Protein AF-A0A453P4R2-F1 (afdb_monomer_lite)

Foldseek 3Di:
DDLVVLVVVCVVVVPDDSVRSVVVVVVVVVVVVVVVVVPPPDDDDDDDDDDDDDDDDDDDDDDDDDDDDDDDDDDDDPDPVVVVVLVVVLVVLVVLLVVLVVVCVVCVVVVNNVVNPVSVVSNVVSVVVNVVVPPPPPPDPPDDD

Structure (mmCIF, N/CA/C/O backbone):
data_AF-A0A453P4R2-F1
#
_entry.id   AF-A0A453P4R2-F1
#
loop_
_atom_site.group_PDB
_atom_site.id
_atom_site.type_symbol
_atom_site.label_atom_id
_atom_site.label_alt_id
_atom_site.label_comp_id
_atom_site.label_asym_id
_atom_site.label_entity_id
_atom_site.label_seq_id
_atom_site.pdbx_PDB_ins_code
_atom_site.Cartn_x
_atom_site.Cartn_y
_atom_site.Cartn_z
_atom_site.occupancy
_atom_site.B_iso_or_equiv
_atom_site.auth_seq_id
_atom_site.auth_comp_id
_atom_site.auth_asym_id
_atom_site.auth_atom_id
_atom_site.pdbx_PDB_model_num
ATOM 1 N N . PRO A 1 1 ? -10.517 -26.735 13.888 1.00 69.69 1 PRO A N 1
ATOM 2 C CA . PRO A 1 1 ? -11.315 -25.721 14.625 1.00 69.69 1 PRO A CA 1
ATOM 3 C C . PRO A 1 1 ? -12.570 -25.318 13.834 1.00 69.69 1 PRO A C 1
ATOM 5 O O . PRO A 1 1 ? -12.420 -24.862 12.708 1.00 69.69 1 PRO A O 1
ATOM 8 N N . GLY A 1 2 ? -13.775 -25.514 14.379 1.00 85.56 2 GLY A N 1
ATOM 9 C CA . GLY A 1 2 ? -15.030 -25.238 13.659 1.00 85.56 2 GLY A CA 1
ATOM 10 C C . GLY A 1 2 ? -15.412 -23.752 13.598 1.00 85.56 2 GLY A C 1
ATOM 11 O O . GLY A 1 2 ? -14.880 -22.941 14.357 1.00 85.56 2 GLY A O 1
ATOM 12 N N . ILE A 1 3 ? -16.370 -23.408 12.726 1.00 93.12 3 ILE A N 1
ATOM 13 C CA . ILE A 1 3 ? -16.883 -22.038 12.499 1.00 93.12 3 ILE A CA 1
ATOM 14 C C . ILE A 1 3 ? -17.365 -21.344 13.787 1.00 93.12 3 ILE A C 1
ATOM 16 O O . ILE A 1 3 ? -17.235 -20.131 13.938 1.00 93.12 3 ILE A O 1
ATOM 20 N N . MET A 1 4 ? -17.829 -22.125 14.766 1.00 96.75 4 MET A N 1
ATOM 21 C CA . MET A 1 4 ? -18.401 -21.644 16.026 1.00 96.75 4 MET A CA 1
ATOM 22 C C . MET A 1 4 ? -17.474 -20.728 16.835 1.00 96.75 4 MET A C 1
ATOM 24 O O . MET A 1 4 ? -17.948 -19.776 17.451 1.00 96.75 4 MET A O 1
ATOM 28 N N . LYS A 1 5 ? -16.155 -20.960 16.821 1.00 94.69 5 LYS A N 1
ATOM 29 C CA . LYS A 1 5 ? -15.215 -20.080 17.539 1.00 94.69 5 LYS A CA 1
ATOM 30 C C . LYS A 1 5 ? -15.192 -18.665 16.951 1.00 94.69 5 LYS A C 1
ATOM 32 O O . LYS A 1 5 ? -15.071 -17.701 17.694 1.00 94.69 5 LYS A O 1
ATOM 37 N N . TYR A 1 6 ? -15.327 -18.546 15.629 1.00 97.25 6 TYR A N 1
ATOM 38 C CA . TYR A 1 6 ? -15.316 -17.262 14.935 1.00 97.25 6 TYR A CA 1
ATOM 39 C C . TYR A 1 6 ? -16.638 -16.523 15.143 1.00 97.25 6 TYR A C 1
ATOM 41 O O . TYR A 1 6 ? -16.626 -15.316 15.353 1.00 97.25 6 TYR A O 1
ATOM 49 N N . ILE A 1 7 ? -17.756 -17.259 15.182 1.00 96.62 7 ILE A N 1
ATOM 50 C CA . ILE A 1 7 ? -19.082 -16.716 15.515 1.00 96.62 7 ILE A CA 1
ATOM 51 C C . ILE A 1 7 ? -19.075 -16.093 16.914 1.00 96.62 7 ILE A C 1
ATOM 53 O O . ILE A 1 7 ? -19.487 -14.949 17.072 1.00 96.62 7 ILE A O 1
ATOM 57 N N . LYS A 1 8 ? -18.556 -16.811 17.922 1.00 96.81 8 LYS A N 1
ATOM 58 C CA . LYS A 1 8 ? -18.492 -16.303 19.304 1.00 96.81 8 LYS A CA 1
ATOM 59 C C . LYS A 1 8 ? -17.696 -15.001 19.420 1.00 96.81 8 LYS A C 1
ATOM 61 O O . LYS A 1 8 ? -18.099 -14.116 20.159 1.00 96.81 8 LYS A O 1
ATOM 66 N N . ILE A 1 9 ? -16.590 -14.878 18.686 1.00 96.81 9 ILE A N 1
ATOM 67 C CA . ILE A 1 9 ? -15.764 -13.663 18.694 1.00 96.81 9 ILE A CA 1
ATOM 68 C C . ILE A 1 9 ? -16.459 -12.524 17.937 1.00 96.81 9 ILE A C 1
ATOM 70 O O . ILE A 1 9 ? -16.468 -11.398 18.421 1.00 96.81 9 ILE A O 1
ATOM 74 N N . ALA A 1 10 ? -17.068 -12.806 16.780 1.00 97.12 10 ALA A N 1
ATOM 75 C CA . ALA A 1 10 ? -17.811 -11.805 16.012 1.00 97.12 10 ALA A CA 1
ATOM 76 C C . ALA A 1 10 ? -18.990 -11.227 16.812 1.00 97.12 10 ALA A C 1
ATOM 78 O O . ALA A 1 10 ? -19.244 -10.033 16.747 1.00 97.12 10 ALA A O 1
ATOM 79 N N . ALA A 1 11 ? -19.642 -12.036 17.653 1.00 96.56 11 ALA A N 1
ATOM 80 C CA . ALA A 1 11 ? -20.694 -11.560 18.552 1.00 96.56 11 ALA A CA 1
ATOM 81 C C . ALA A 1 11 ? -20.209 -10.510 19.576 1.00 96.56 11 ALA A C 1
ATOM 83 O O . ALA A 1 11 ? -21.015 -9.732 20.073 1.00 96.56 11 ALA A O 1
ATOM 84 N N . MET A 1 12 ? -18.905 -10.466 19.881 1.00 97.25 12 MET A N 1
ATOM 85 C CA . MET A 1 12 ? -18.295 -9.445 20.745 1.00 97.25 12 MET A CA 1
ATOM 86 C C . MET A 1 12 ? -17.774 -8.228 19.959 1.00 97.25 12 MET A C 1
ATOM 88 O O . MET A 1 12 ? -17.319 -7.261 20.565 1.00 97.25 12 MET A O 1
ATOM 92 N N . LEU A 1 13 ? -17.804 -8.274 18.623 1.00 96.81 13 LEU A N 1
ATOM 93 C CA . LEU A 1 13 ? -17.275 -7.255 17.716 1.00 96.81 13 LEU A CA 1
ATOM 94 C C . LEU A 1 13 ? -18.372 -6.845 16.716 1.00 96.81 13 LEU A C 1
ATOM 96 O O . LEU A 1 13 ? -18.353 -7.314 15.579 1.00 96.81 13 LEU A O 1
ATOM 100 N N . PRO A 1 14 ? -19.317 -5.971 17.109 1.00 90.19 14 PRO A N 1
ATOM 101 C CA . PRO A 1 14 ? -20.533 -5.691 16.333 1.00 90.19 14 PRO A CA 1
ATOM 102 C C . PRO A 1 14 ? -20.263 -5.144 14.921 1.00 90.19 14 PRO A C 1
ATOM 104 O O . PRO A 1 14 ? -21.041 -5.389 14.008 1.00 90.19 14 PRO A O 1
ATOM 107 N N . GLU A 1 15 ? -19.118 -4.490 14.717 1.00 95.62 15 GLU A N 1
ATOM 108 C CA . GLU A 1 15 ? -18.681 -3.932 13.427 1.00 95.62 15 GLU A CA 1
ATOM 109 C C . GLU A 1 15 ? -17.839 -4.904 12.575 1.00 95.62 15 GLU A C 1
ATOM 111 O O . GLU A 1 15 ? -17.119 -4.484 11.656 1.00 95.62 15 GLU A O 1
ATOM 116 N N . LYS A 1 16 ? -17.805 -6.197 12.925 1.00 96.69 16 LYS A N 1
ATOM 117 C CA . LYS A 1 16 ? -16.962 -7.201 12.259 1.00 96.69 16 LYS A CA 1
ATOM 118 C C . LYS A 1 16 ? -17.727 -8.480 11.963 1.00 96.69 16 LYS A C 1
ATOM 120 O O . LYS A 1 16 ? -18.428 -9.034 12.802 1.00 96.69 16 LYS A O 1
ATOM 125 N N . THR A 1 17 ? -17.522 -9.003 10.758 1.00 97.75 17 THR A N 1
ATOM 126 C CA . THR A 1 17 ? -18.152 -10.251 10.330 1.00 97.75 17 THR A CA 1
ATOM 127 C C . THR A 1 17 ? -17.352 -11.471 10.785 1.00 97.75 17 THR A C 1
ATOM 129 O O . THR A 1 17 ? -16.148 -11.410 11.045 1.00 97.75 17 THR A O 1
ATOM 132 N N . VAL A 1 18 ? -18.005 -12.637 10.798 1.00 97.50 18 VAL A N 1
ATOM 133 C CA . VAL A 1 18 ? -17.350 -13.936 11.046 1.00 97.50 18 VAL A CA 1
ATOM 134 C C . VAL A 1 18 ? -16.183 -14.168 10.076 1.00 97.50 18 VAL A C 1
ATOM 136 O O . VAL A 1 18 ? -15.160 -14.733 10.467 1.00 97.50 18 VAL A O 1
ATOM 139 N N . ARG A 1 19 ? -16.313 -13.698 8.827 1.00 97.12 19 ARG A N 1
ATOM 140 C CA . ARG A 1 19 ? -15.260 -13.767 7.806 1.00 97.12 19 ARG A CA 1
ATOM 141 C C . ARG A 1 19 ? -14.046 -12.931 8.205 1.00 97.12 19 ARG A C 1
ATOM 143 O O . ARG A 1 19 ? -12.933 -13.447 8.150 1.00 97.12 19 ARG A O 1
ATOM 150 N N . ASP A 1 20 ? -14.252 -11.694 8.651 1.00 97.12 20 ASP A N 1
ATOM 151 C CA . ASP A 1 20 ? -13.165 -10.802 9.082 1.00 97.12 20 ASP A CA 1
ATOM 152 C C . ASP A 1 20 ? -12.391 -11.400 10.256 1.00 97.12 20 ASP A C 1
ATOM 154 O O . ASP A 1 20 ? -11.158 -11.443 10.252 1.00 97.12 20 ASP A O 1
ATOM 158 N N . VAL A 1 21 ? -13.122 -11.942 11.233 1.00 97.31 21 VAL A N 1
ATOM 159 C CA . VAL A 1 21 ? -12.541 -12.638 12.385 1.00 97.31 21 VAL A CA 1
ATOM 160 C C . VAL A 1 21 ? -11.733 -13.856 11.930 1.00 97.31 21 VAL A C 1
ATOM 162 O O . VAL A 1 21 ? -10.594 -14.038 12.368 1.00 97.31 21 VAL A O 1
ATOM 165 N N . ALA A 1 22 ? -12.284 -14.684 11.038 1.00 96.31 22 ALA A N 1
ATOM 166 C CA . ALA A 1 22 ? -11.601 -15.872 10.534 1.00 96.31 22 ALA A CA 1
ATOM 167 C C . ALA A 1 22 ? -10.298 -15.520 9.802 1.00 96.31 22 ALA A C 1
ATOM 169 O O . ALA A 1 22 ? -9.247 -16.070 10.150 1.00 96.31 22 ALA A O 1
ATOM 170 N N . MET A 1 23 ? -10.352 -14.553 8.878 1.00 95.94 23 MET A N 1
ATOM 171 C CA . MET A 1 23 ? -9.185 -14.060 8.141 1.00 95.94 23 MET A CA 1
ATOM 172 C C . MET A 1 23 ? -8.112 -13.533 9.097 1.00 95.94 23 MET A C 1
ATOM 174 O O . MET A 1 23 ? -6.935 -13.874 8.968 1.00 95.94 23 MET A O 1
ATOM 178 N N . ARG A 1 24 ? -8.503 -12.759 10.119 1.00 95.38 24 ARG A N 1
ATOM 179 C CA . ARG A 1 24 ? -7.549 -12.207 11.087 1.00 95.38 24 ARG A CA 1
ATOM 180 C C . ARG A 1 24 ? -6.885 -13.288 11.937 1.00 95.38 24 ARG A C 1
ATOM 182 O O . ARG A 1 24 ? -5.674 -13.228 12.156 1.00 95.38 24 ARG A O 1
ATOM 189 N N . CYS A 1 25 ? -7.645 -14.280 12.397 1.00 93.44 25 CYS A N 1
ATOM 190 C CA . CYS A 1 25 ? -7.098 -15.412 13.141 1.00 93.44 25 CYS A CA 1
ATOM 191 C C . CYS A 1 25 ? -6.103 -16.229 12.306 1.00 93.44 25 CYS A C 1
ATOM 193 O O . CYS A 1 25 ? -5.074 -16.641 12.838 1.00 93.44 25 CYS A O 1
ATOM 195 N N . GLN A 1 26 ? -6.398 -16.463 11.023 1.00 92.00 26 GLN A N 1
ATOM 196 C CA . GLN A 1 26 ? -5.491 -17.167 10.110 1.00 92.00 26 GLN A CA 1
ATOM 197 C C . GLN A 1 26 ? -4.192 -16.382 9.918 1.00 92.00 26 GLN A C 1
ATOM 199 O O . GLN A 1 26 ? -3.115 -16.925 10.152 1.00 92.00 26 GLN A O 1
ATOM 204 N N . TRP A 1 27 ? -4.298 -15.085 9.621 1.00 92.00 27 TRP A N 1
ATOM 205 C CA . TRP A 1 27 ? -3.144 -14.205 9.434 1.00 92.00 27 TRP A CA 1
ATOM 206 C C . TRP A 1 27 ? -2.208 -14.186 10.650 1.00 92.00 27 TRP A C 1
ATOM 208 O O . TRP A 1 27 ? -0.987 -14.286 10.529 1.00 92.00 27 TRP A O 1
ATOM 218 N N . MET A 1 28 ? -2.775 -14.070 11.855 1.00 88.38 28 MET A N 1
ATOM 219 C CA . MET A 1 28 ? -1.992 -14.063 13.093 1.00 88.38 28 MET A CA 1
ATOM 220 C C . MET A 1 28 ? -1.330 -15.419 13.370 1.00 88.38 28 MET A C 1
ATOM 222 O O . MET A 1 28 ? -0.191 -15.448 13.836 1.00 88.38 28 MET A O 1
ATOM 226 N N . ALA A 1 29 ? -2.005 -16.530 13.060 1.00 85.50 29 ALA A N 1
ATOM 227 C CA . ALA A 1 29 ? -1.445 -17.872 13.210 1.00 85.50 29 ALA A CA 1
ATOM 228 C C . ALA A 1 29 ? -0.283 -18.123 12.233 1.00 85.50 29 ALA A C 1
ATOM 230 O O . ALA A 1 29 ? 0.742 -18.682 12.625 1.00 85.50 29 ALA A O 1
ATOM 231 N N . GLU A 1 30 ? -0.397 -17.654 10.992 1.00 77.31 30 GLU A N 1
ATOM 232 C CA . GLU A 1 30 ? 0.650 -17.766 9.972 1.00 77.31 30 GLU A CA 1
ATOM 233 C C . GLU A 1 30 ? 1.879 -16.909 10.316 1.00 77.31 30 GLU A C 1
ATOM 235 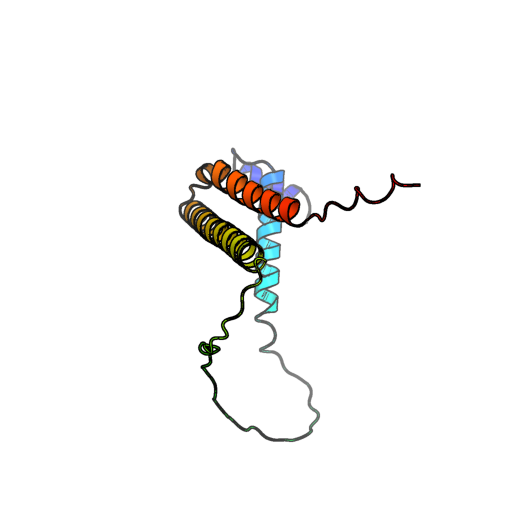O O . GLU A 1 30 ? 3.013 -17.395 10.289 1.00 77.31 30 GLU A O 1
ATOM 240 N N . LYS A 1 31 ? 1.660 -15.672 10.788 1.00 73.06 31 LYS A N 1
ATOM 241 C CA . LYS A 1 31 ? 2.721 -14.790 11.309 1.00 73.06 31 LYS A CA 1
ATOM 242 C C . LYS A 1 31 ? 3.421 -15.364 12.548 1.00 73.06 31 LYS A C 1
ATOM 244 O O . LYS A 1 31 ? 4.598 -15.097 12.784 1.00 73.06 31 LYS A O 1
ATOM 249 N N . GLN A 1 32 ? 2.712 -16.130 13.374 1.00 66.81 32 GLN A N 1
ATOM 250 C CA . GLN A 1 32 ? 3.303 -16.772 14.547 1.00 66.81 32 GLN A CA 1
ATOM 251 C C . GLN A 1 32 ? 4.088 -18.039 14.177 1.00 66.81 32 GLN A C 1
ATOM 253 O O . GLN A 1 32 ? 5.147 -18.278 14.754 1.00 66.81 32 GLN A O 1
ATOM 258 N N . ASN A 1 33 ? 3.615 -18.830 13.210 1.00 58.56 33 ASN A N 1
ATOM 259 C CA . ASN A 1 33 ? 4.312 -20.032 12.742 1.00 58.56 33 ASN A CA 1
ATOM 260 C C . ASN A 1 33 ? 5.663 -19.683 12.084 1.00 58.56 33 ASN A C 1
ATOM 262 O O . ASN A 1 33 ? 6.685 -20.297 12.387 1.00 58.56 33 ASN A O 1
ATOM 266 N N . THR A 1 34 ? 5.712 -18.610 11.288 1.00 57.44 34 THR A N 1
ATOM 267 C CA . THR A 1 34 ? 6.973 -18.104 10.712 1.00 57.44 34 THR A CA 1
ATOM 268 C C . THR A 1 34 ? 7.959 -17.585 11.765 1.00 57.44 34 THR A C 1
ATOM 270 O O . THR A 1 34 ? 9.166 -17.700 11.565 1.00 57.44 34 THR A O 1
ATOM 273 N N . ARG A 1 35 ? 7.487 -17.079 12.917 1.00 54.22 35 ARG A N 1
ATOM 274 C CA . ARG A 1 35 ? 8.358 -16.702 14.051 1.00 54.22 35 ARG A CA 1
ATOM 275 C C . ARG A 1 35 ? 8.828 -17.900 14.879 1.00 54.22 35 ARG A C 1
ATOM 277 O O . ARG A 1 35 ? 9.963 -17.883 15.338 1.00 54.22 35 ARG A O 1
ATOM 284 N N . ARG A 1 36 ? 8.004 -18.939 15.058 1.00 53.19 36 ARG A N 1
ATOM 285 C CA . ARG A 1 36 ? 8.383 -20.133 15.840 1.00 53.19 36 ARG A CA 1
ATOM 286 C C . ARG A 1 36 ? 9.434 -21.002 15.155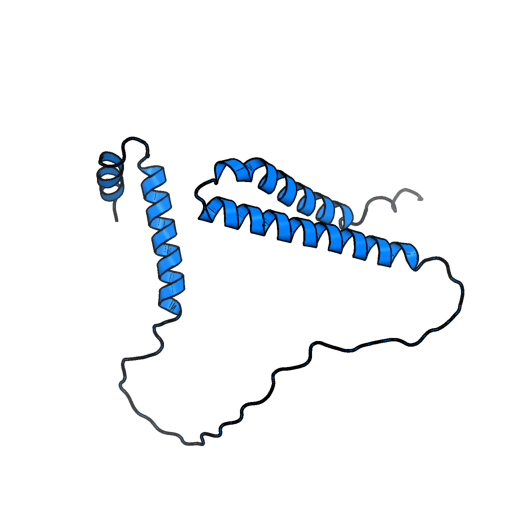 1.00 53.19 36 ARG A C 1
ATOM 288 O O . ARG A 1 36 ? 10.310 -21.516 15.837 1.00 53.19 36 ARG A O 1
ATOM 295 N N . ARG A 1 37 ? 9.447 -21.052 13.819 1.00 54.78 37 ARG A N 1
ATOM 296 C CA . ARG A 1 37 ? 10.503 -21.741 13.053 1.00 54.78 37 ARG A CA 1
ATOM 297 C C . ARG A 1 37 ? 11.905 -21.119 13.171 1.00 54.78 37 ARG A C 1
ATOM 299 O O . ARG A 1 37 ? 12.842 -21.696 12.644 1.00 54.78 37 ARG A O 1
ATOM 306 N N . LYS A 1 38 ? 12.076 -19.978 13.858 1.00 48.91 38 LYS A N 1
ATOM 307 C CA . LYS A 1 38 ? 13.394 -19.373 14.139 1.00 48.91 38 LYS A CA 1
ATOM 308 C C . LYS A 1 38 ? 13.905 -19.574 15.573 1.00 48.91 38 LYS A C 1
ATOM 310 O O . LYS A 1 38 ? 14.991 -19.098 15.877 1.00 48.91 38 LYS A O 1
ATOM 315 N N . THR A 1 39 ? 13.163 -20.230 16.470 1.00 43.97 39 THR A N 1
ATOM 316 C CA . THR A 1 39 ? 13.569 -20.345 17.893 1.00 43.97 39 THR A CA 1
ATOM 317 C C . THR A 1 39 ? 13.696 -21.792 18.380 1.00 43.97 39 THR A C 1
ATOM 319 O O . THR A 1 39 ? 14.130 -22.024 19.501 1.00 43.97 39 THR A O 1
ATOM 322 N N . GLU A 1 40 ? 13.390 -22.776 17.536 1.00 41.44 40 GLU A N 1
ATOM 323 C CA . GLU A 1 40 ? 13.346 -24.196 17.912 1.00 41.44 40 GLU A CA 1
ATOM 324 C C . GLU A 1 40 ? 14.566 -24.993 17.411 1.00 41.44 40 GLU A C 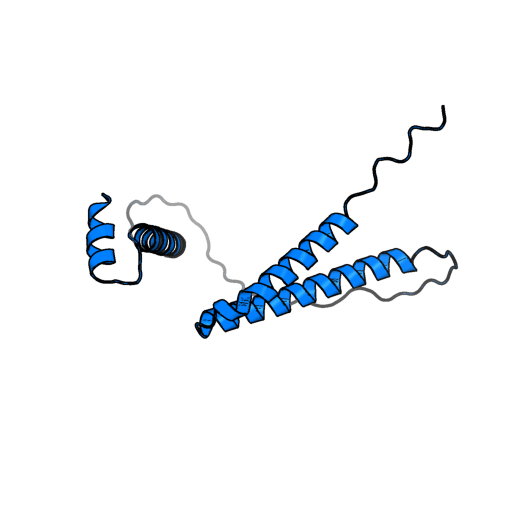1
ATOM 326 O O . GLU A 1 40 ? 14.444 -26.139 17.005 1.00 41.44 40 GLU A O 1
ATOM 331 N N . GLU A 1 41 ? 15.763 -24.398 17.433 1.00 43.06 41 GLU A N 1
ATOM 332 C CA . GLU A 1 41 ? 17.023 -25.164 17.314 1.00 43.06 41 GLU A CA 1
ATOM 333 C C . GLU A 1 41 ? 17.823 -25.202 18.621 1.00 43.06 41 GLU A C 1
ATOM 335 O O . GLU A 1 41 ? 18.894 -25.800 18.691 1.00 43.06 41 GLU A O 1
ATOM 340 N N . HIS A 1 42 ? 17.301 -24.612 19.698 1.00 48.66 42 HIS A N 1
ATOM 341 C CA . HIS A 1 42 ? 17.968 -24.635 20.989 1.00 48.66 42 HIS A CA 1
ATOM 342 C C . HIS A 1 42 ? 17.057 -25.281 22.034 1.00 48.66 42 HIS A C 1
ATOM 344 O O . HIS A 1 42 ? 16.042 -24.703 22.420 1.00 48.66 42 HIS A O 1
ATOM 350 N N . ASN A 1 43 ? 17.494 -26.446 22.525 1.00 36.50 43 ASN A N 1
ATOM 351 C CA . ASN A 1 43 ? 16.940 -27.266 23.613 1.00 36.50 43 ASN A CA 1
ATOM 352 C C . ASN A 1 43 ? 15.884 -28.305 23.192 1.00 36.50 43 ASN A C 1
ATOM 354 O O . ASN A 1 43 ? 14.708 -27.996 23.090 1.00 36.50 43 ASN A O 1
ATOM 358 N N . VAL A 1 44 ? 16.290 -29.568 23.021 1.00 41.00 44 VAL A N 1
ATOM 359 C CA . VAL A 1 44 ? 16.237 -30.618 24.063 1.00 41.00 44 VAL A CA 1
ATOM 360 C C . VAL A 1 44 ? 17.038 -31.824 23.550 1.00 41.00 44 VAL A C 1
ATOM 362 O O . VAL A 1 44 ? 16.709 -32.437 22.539 1.00 41.00 44 VAL A O 1
ATOM 365 N N . GLY A 1 45 ? 18.126 -32.155 24.247 1.00 35.25 45 GLY A N 1
ATOM 366 C CA . GLY A 1 45 ? 19.010 -33.261 23.894 1.00 35.25 45 GLY A CA 1
ATOM 367 C C . GLY A 1 45 ? 18.464 -34.654 24.226 1.00 35.25 45 GLY A C 1
ATOM 368 O O . GLY A 1 45 ? 17.770 -34.842 25.223 1.00 35.25 45 GLY A O 1
ATOM 369 N N . ARG A 1 46 ? 18.877 -35.644 23.419 1.00 38.19 46 ARG A N 1
ATOM 370 C CA . ARG A 1 46 ? 19.570 -36.889 23.830 1.00 38.19 46 ARG A CA 1
ATOM 371 C C . ARG A 1 46 ? 19.715 -37.847 22.634 1.00 38.19 46 ARG A C 1
ATOM 373 O O . ARG A 1 46 ? 18.753 -38.515 22.279 1.00 38.19 46 ARG A O 1
ATOM 380 N N . LYS A 1 47 ? 20.934 -37.995 22.099 1.00 34.66 47 LYS A N 1
ATOM 381 C CA . LYS A 1 47 ? 21.698 -39.266 22.040 1.00 34.66 47 LYS A CA 1
ATOM 382 C C . LYS A 1 47 ? 22.959 -39.126 21.167 1.00 34.66 47 LYS A C 1
ATOM 384 O O . LYS A 1 47 ? 22.908 -39.045 19.950 1.00 34.66 47 LYS A O 1
ATOM 389 N N . ILE A 1 48 ? 24.072 -39.119 21.889 1.00 39.34 48 ILE A N 1
ATOM 390 C CA . ILE A 1 48 ? 25.471 -39.451 21.582 1.00 39.34 48 ILE A CA 1
ATOM 391 C C . ILE A 1 48 ? 25.694 -40.338 20.335 1.00 39.34 48 ILE A C 1
ATOM 393 O O . ILE A 1 48 ? 25.173 -41.453 20.296 1.00 39.34 48 ILE A O 1
ATOM 397 N N . LYS A 1 49 ? 26.586 -39.909 19.421 1.00 36.41 49 LYS A N 1
ATOM 398 C CA . LYS A 1 49 ? 27.826 -40.643 19.071 1.00 36.41 49 LYS A CA 1
ATOM 399 C C . LYS A 1 49 ? 28.829 -39.753 18.318 1.00 36.41 49 LYS A C 1
ATOM 401 O O . LYS A 1 49 ? 28.498 -39.105 17.334 1.00 36.41 49 LYS A O 1
ATOM 406 N N . ASP A 1 50 ? 30.051 -39.759 18.835 1.00 34.47 50 ASP A N 1
ATOM 407 C CA . ASP A 1 50 ? 31.228 -38.955 18.512 1.00 34.47 50 ASP A CA 1
ATOM 408 C C . ASP A 1 50 ? 31.703 -38.938 17.050 1.00 34.47 50 ASP A C 1
ATOM 410 O O . ASP A 1 50 ? 31.854 -39.992 16.430 1.00 34.47 50 ASP A O 1
ATOM 414 N N . ARG A 1 51 ? 32.151 -37.756 16.590 1.00 37.94 51 ARG A N 1
ATOM 415 C CA . ARG A 1 51 ? 33.516 -37.557 16.052 1.00 37.94 51 ARG A CA 1
ATOM 416 C C . ARG A 1 51 ? 33.863 -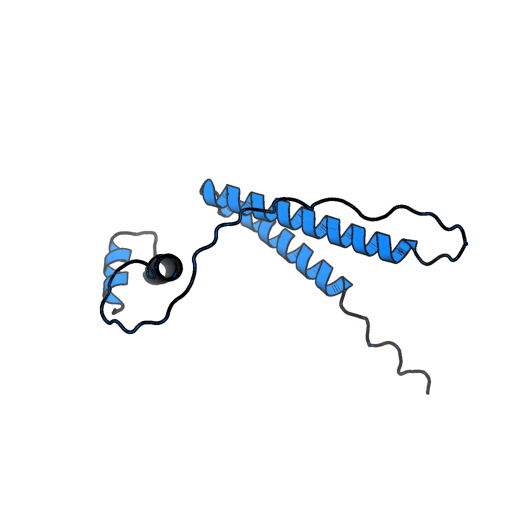36.066 15.870 1.00 37.94 51 ARG A C 1
ATOM 418 O O . ARG A 1 51 ? 33.479 -35.434 14.900 1.00 37.94 51 ARG A O 1
ATOM 425 N N . LYS A 1 52 ? 34.630 -35.552 16.839 1.00 32.25 52 LYS A N 1
ATOM 426 C CA . LYS A 1 52 ? 35.910 -34.828 16.684 1.00 32.25 52 LYS A CA 1
ATOM 427 C C . LYS A 1 52 ? 36.030 -33.845 15.499 1.00 32.25 52 LYS A C 1
ATOM 429 O O . LYS A 1 52 ? 36.301 -34.285 14.390 1.00 32.25 52 LYS A O 1
ATOM 434 N N . ALA A 1 53 ? 36.026 -32.539 15.787 1.00 33.06 53 ALA A N 1
ATOM 435 C CA . ALA A 1 53 ? 37.227 -31.685 15.721 1.00 33.06 53 ALA A CA 1
ATOM 436 C C . ALA A 1 53 ? 36.898 -30.184 15.564 1.00 33.06 53 ALA A C 1
ATOM 438 O O . ALA A 1 53 ? 36.365 -29.760 14.549 1.00 33.06 53 ALA A O 1
ATOM 439 N N . VAL A 1 54 ? 37.379 -29.419 16.549 1.00 38.03 54 VAL A N 1
ATOM 440 C CA . VAL A 1 54 ? 38.050 -28.116 16.394 1.00 38.03 54 VAL A CA 1
ATOM 441 C C . VAL A 1 54 ? 37.168 -26.915 16.038 1.00 38.03 54 VAL A C 1
ATOM 443 O O . VAL A 1 54 ? 36.968 -26.526 14.894 1.00 38.03 54 VAL A O 1
ATOM 446 N N . SER A 1 55 ? 36.748 -26.265 17.119 1.00 34.66 55 SER A N 1
ATOM 447 C CA . SER A 1 55 ? 36.650 -24.817 17.262 1.00 34.66 55 SER A CA 1
ATOM 448 C C . SER A 1 55 ? 37.841 -24.080 16.644 1.00 34.66 55 SER A C 1
ATOM 450 O O . SER A 1 55 ? 38.980 -24.320 17.052 1.00 34.66 55 SER A O 1
ATOM 452 N N . GLN A 1 56 ? 37.581 -23.102 15.779 1.00 34.28 56 GLN A N 1
ATOM 453 C CA . GLN A 1 56 ? 38.430 -21.919 15.725 1.00 34.28 56 GLN A CA 1
ATOM 454 C C . GLN A 1 56 ? 37.634 -20.695 15.273 1.00 34.28 56 GLN A C 1
ATOM 456 O O . GLN A 1 56 ? 37.143 -20.626 14.149 1.00 34.28 56 GLN A O 1
ATOM 461 N N . ASP A 1 57 ? 37.532 -19.742 16.198 1.00 33.66 57 ASP A N 1
ATOM 462 C CA . ASP A 1 57 ? 37.189 -18.348 15.962 1.00 33.66 57 ASP A CA 1
ATOM 463 C C . ASP A 1 57 ? 37.946 -17.767 14.769 1.00 33.66 57 ASP A C 1
ATOM 465 O O . ASP A 1 57 ? 39.163 -17.943 14.655 1.00 33.66 57 ASP A O 1
ATOM 469 N N . LYS A 1 58 ? 37.239 -16.972 13.963 1.00 37.38 58 LYS A N 1
ATOM 470 C CA . LYS A 1 58 ? 37.770 -15.753 13.346 1.00 37.38 58 LYS A CA 1
ATOM 471 C C . LYS A 1 58 ? 36.610 -14.867 12.884 1.00 37.38 58 LYS A C 1
ATOM 473 O O . LYS A 1 58 ? 35.882 -15.191 11.953 1.00 37.38 58 LYS A O 1
ATOM 478 N N . MET A 1 59 ? 36.473 -13.740 13.585 1.00 39.12 59 MET A N 1
ATOM 479 C CA . MET A 1 59 ? 36.014 -12.456 13.045 1.00 39.12 59 MET A CA 1
ATOM 480 C C . MET A 1 59 ? 36.723 -12.124 11.721 1.00 39.12 59 MET A C 1
ATOM 482 O O . MET A 1 59 ? 37.793 -12.675 11.463 1.00 39.12 59 MET A O 1
ATOM 486 N N . VAL A 1 60 ? 36.173 -11.123 11.014 1.00 34.78 60 VAL A N 1
ATOM 487 C CA . VAL A 1 60 ? 36.551 -10.528 9.707 1.00 34.78 60 VAL A CA 1
ATOM 488 C C . VAL A 1 60 ? 35.541 -11.004 8.646 1.00 34.78 60 VAL A C 1
ATOM 490 O O . VAL A 1 60 ? 35.378 -12.195 8.446 1.00 34.78 60 VAL A O 1
ATOM 493 N N . GLU A 1 61 ? 34.709 -10.169 8.022 1.00 31.34 61 GLU A N 1
ATOM 494 C CA . GLU A 1 61 ? 34.996 -8.848 7.466 1.00 31.34 61 GLU A CA 1
ATOM 495 C C . GLU A 1 61 ? 33.691 -8.049 7.296 1.00 31.34 61 GLU A C 1
ATOM 497 O O . GLU A 1 61 ? 32.735 -8.504 6.668 1.00 31.34 61 GLU A O 1
ATOM 502 N N . ALA A 1 62 ? 33.657 -6.848 7.869 1.00 36.16 62 ALA A N 1
ATOM 503 C CA . ALA A 1 62 ? 32.859 -5.750 7.346 1.00 36.16 62 ALA A CA 1
ATOM 504 C C . ALA A 1 62 ? 33.728 -4.999 6.325 1.00 36.16 62 ALA A C 1
ATOM 506 O O . ALA A 1 62 ? 34.938 -4.907 6.534 1.00 36.16 62 ALA A O 1
ATOM 507 N N . SER A 1 63 ? 33.091 -4.381 5.323 1.00 42.12 63 SER A N 1
ATOM 508 C CA . SER A 1 63 ? 33.668 -3.753 4.108 1.00 42.12 63 SER A CA 1
ATOM 509 C C . SER A 1 63 ? 33.715 -4.764 2.961 1.00 42.12 63 SER A C 1
ATOM 511 O O . SER A 1 63 ? 34.197 -5.867 3.1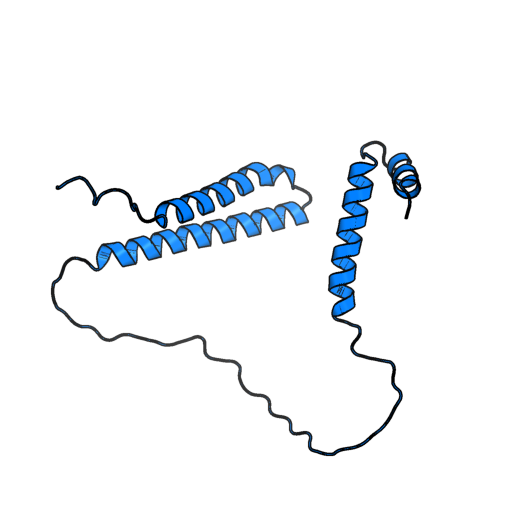34 1.00 42.12 63 SER A O 1
ATOM 513 N N . LEU A 1 64 ? 33.117 -4.522 1.794 1.00 41.53 64 LEU A N 1
ATOM 514 C CA . LEU A 1 64 ? 33.521 -3.494 0.840 1.00 41.53 64 LEU A CA 1
ATOM 515 C C . LEU A 1 64 ? 32.297 -2.960 0.063 1.00 41.53 64 LEU A C 1
ATOM 517 O O . LEU A 1 64 ? 31.952 -3.452 -1.008 1.00 41.53 64 LEU A O 1
ATOM 521 N N . TRP A 1 65 ? 31.653 -1.911 0.578 1.00 44.72 65 TRP A N 1
ATOM 522 C CA . TRP A 1 65 ? 31.079 -0.895 -0.307 1.00 44.72 65 TRP A CA 1
ATOM 523 C C . TRP A 1 65 ? 32.236 0.028 -0.662 1.00 44.72 65 TRP A C 1
ATOM 525 O O . TRP A 1 65 ? 32.758 0.684 0.234 1.00 44.72 65 TRP A O 1
ATOM 535 N N . THR A 1 66 ? 32.673 0.012 -1.918 1.00 40.47 66 THR A N 1
ATOM 536 C CA . THR A 1 66 ? 33.331 1.094 -2.680 1.00 40.47 66 THR A CA 1
ATOM 537 C C . THR A 1 66 ? 34.225 0.490 -3.759 1.00 40.47 66 THR A C 1
ATOM 539 O O . THR A 1 66 ? 34.832 -0.559 -3.564 1.00 40.47 66 THR A O 1
ATOM 542 N N . ASN A 1 67 ? 34.332 1.229 -4.866 1.00 42.81 67 ASN A N 1
ATOM 543 C CA . ASN A 1 67 ? 35.153 0.961 -6.046 1.00 42.81 67 ASN A CA 1
ATOM 544 C C . ASN A 1 67 ? 34.502 -0.071 -6.988 1.00 42.81 67 ASN A C 1
ATOM 546 O O . ASN A 1 67 ? 34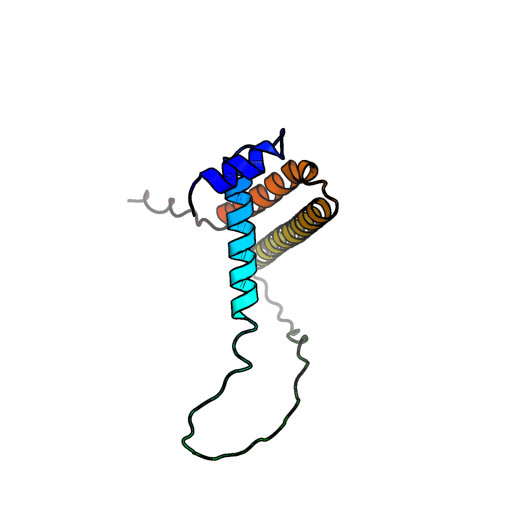.177 -1.184 -6.599 1.00 42.81 67 ASN A O 1
ATOM 550 N N . ASN A 1 68 ? 34.158 0.259 -8.235 1.00 39.69 68 ASN A N 1
ATOM 551 C CA . ASN A 1 68 ? 35.021 0.647 -9.361 1.00 39.69 68 ASN A CA 1
ATOM 552 C C . ASN A 1 68 ? 34.133 1.453 -10.353 1.00 39.69 68 ASN A C 1
ATOM 554 O O . ASN A 1 68 ? 32.944 1.173 -10.426 1.00 39.69 68 ASN A O 1
ATOM 558 N N . ARG A 1 69 ? 34.552 2.405 -11.194 1.00 37.69 69 ARG A N 1
ATOM 559 C CA . ARG A 1 69 ? 35.749 2.480 -12.037 1.00 37.69 69 ARG A CA 1
ATOM 560 C C . ARG A 1 69 ? 35.719 3.843 -12.760 1.00 37.69 69 ARG A C 1
ATOM 562 O O . ARG A 1 69 ? 34.694 4.184 -13.341 1.00 37.69 69 ARG A O 1
ATOM 569 N N . SER A 1 70 ? 36.839 4.559 -12.804 1.00 42.88 70 SER A N 1
ATOM 570 C CA . SER A 1 70 ? 37.053 5.693 -13.717 1.00 42.88 70 SER A CA 1
ATOM 571 C C . SER A 1 70 ? 38.261 5.387 -14.593 1.00 42.88 70 SER A C 1
ATOM 573 O O . SER A 1 70 ? 39.340 5.251 -14.031 1.00 42.88 70 SER A O 1
ATOM 575 N N . VAL A 1 71 ? 38.101 5.304 -15.921 1.00 43.88 71 VAL A N 1
ATOM 576 C CA . VAL A 1 71 ? 39.138 5.610 -16.939 1.00 43.88 71 VAL A CA 1
ATOM 577 C C . VAL A 1 71 ? 38.421 5.998 -18.254 1.00 43.88 71 VAL A C 1
ATOM 579 O O . VAL A 1 71 ? 37.459 5.315 -18.608 1.00 43.88 71 VAL A O 1
ATOM 582 N N . PRO A 1 72 ? 38.842 7.069 -18.965 1.00 58.22 72 PRO A N 1
ATOM 583 C CA . PRO A 1 72 ? 38.140 7.620 -20.124 1.00 58.22 72 PRO A CA 1
ATOM 584 C C . PRO A 1 72 ? 38.607 7.002 -21.450 1.00 58.22 72 PRO A C 1
ATOM 586 O O . PRO A 1 72 ? 39.760 6.593 -21.592 1.00 58.22 72 PRO A O 1
ATOM 589 N N . THR A 1 73 ? 37.736 6.987 -22.458 1.00 42.94 73 THR A N 1
ATOM 590 C CA . THR A 1 73 ? 38.144 6.798 -23.857 1.00 42.94 73 THR A CA 1
ATOM 591 C C . THR A 1 73 ? 37.203 7.583 -24.764 1.00 42.94 73 THR A C 1
ATOM 593 O O . THR A 1 73 ? 36.022 7.266 -24.884 1.00 42.94 73 THR A O 1
ATOM 596 N N . ASP A 1 74 ? 37.747 8.631 -25.379 1.00 43.94 74 ASP A N 1
ATOM 597 C CA . ASP A 1 74 ? 37.146 9.334 -26.503 1.00 43.94 74 ASP A CA 1
ATOM 598 C C . ASP A 1 74 ? 37.058 8.399 -27.711 1.00 43.94 74 ASP A C 1
ATOM 600 O O . ASP A 1 74 ? 38.082 7.942 -28.217 1.00 43.94 74 ASP A O 1
ATOM 604 N N . THR A 1 75 ? 35.851 8.147 -28.220 1.00 42.28 75 THR A N 1
ATOM 605 C CA . THR A 1 75 ? 35.589 8.053 -29.667 1.00 42.28 75 THR A CA 1
ATOM 606 C C . THR A 1 75 ? 34.085 8.061 -29.945 1.00 42.28 75 THR A C 1
ATOM 608 O O . THR A 1 75 ? 33.306 7.292 -29.390 1.00 42.28 75 THR A O 1
ATOM 611 N N . ARG A 1 76 ? 33.680 8.996 -30.809 1.00 48.22 76 ARG A N 1
ATOM 612 C CA . ARG A 1 76 ? 32.317 9.239 -31.293 1.00 48.22 76 ARG A CA 1
ATOM 613 C C . ARG A 1 76 ? 31.645 7.972 -31.837 1.00 48.22 76 ARG A C 1
ATOM 615 O O . ARG A 1 76 ? 32.118 7.384 -32.801 1.00 48.22 76 ARG A O 1
ATOM 622 N N . GLY A 1 77 ? 30.465 7.681 -31.299 1.00 40.97 77 GLY A N 1
ATOM 623 C CA . GLY A 1 77 ? 29.482 6.747 -31.842 1.00 40.97 77 GLY A CA 1
ATOM 624 C C . GLY A 1 77 ? 28.179 6.909 -31.066 1.00 40.97 77 GLY A C 1
ATOM 625 O O . GLY A 1 77 ? 28.021 6.377 -29.973 1.00 40.97 77 GLY A O 1
ATOM 626 N N . SER A 1 78 ? 27.284 7.743 -31.587 1.00 53.09 78 SER A N 1
ATOM 627 C CA . SER A 1 78 ? 26.022 8.151 -30.968 1.00 53.09 78 SER A CA 1
ATOM 628 C C . SER A 1 78 ? 25.055 6.968 -30.795 1.00 53.09 78 SER A C 1
ATOM 630 O O . SER A 1 78 ? 24.212 6.739 -31.653 1.00 53.09 78 SER A O 1
ATOM 632 N N . SER A 1 79 ? 25.178 6.211 -29.699 1.00 50.34 79 SER A N 1
ATOM 633 C CA . SER A 1 79 ? 24.153 5.245 -29.248 1.00 50.34 79 SER A CA 1
ATOM 634 C C . SER A 1 79 ? 24.153 4.975 -27.730 1.00 50.34 79 SER A C 1
ATOM 636 O O . SER A 1 79 ? 23.353 4.178 -27.252 1.00 50.34 79 SER A O 1
ATOM 638 N N . VAL A 1 80 ? 25.035 5.620 -26.955 1.00 54.62 80 VAL A N 1
ATOM 639 C CA . VAL A 1 80 ? 25.216 5.358 -25.508 1.00 54.62 80 VAL A CA 1
ATOM 640 C C . VAL A 1 80 ? 24.267 6.179 -24.622 1.00 54.62 80 VAL A C 1
ATOM 642 O O . VAL A 1 80 ? 24.062 5.850 -23.456 1.00 54.62 80 VAL A O 1
ATOM 645 N N . THR A 1 81 ? 23.643 7.228 -25.158 1.00 55.78 81 THR A N 1
ATOM 646 C CA . THR A 1 81 ? 22.756 8.101 -24.376 1.00 55.78 81 THR A CA 1
ATOM 647 C C . THR A 1 81 ? 21.462 7.393 -23.970 1.00 55.78 81 THR A C 1
ATOM 649 O O . THR A 1 81 ? 21.052 7.476 -22.818 1.00 55.78 81 THR A O 1
ATOM 652 N N . THR A 1 82 ? 20.866 6.602 -24.864 1.00 58.47 82 THR A N 1
ATOM 653 C CA . THR A 1 82 ? 19.537 6.010 -24.644 1.00 58.47 82 THR A CA 1
ATOM 654 C C . THR A 1 82 ? 19.519 4.919 -23.575 1.00 58.47 82 THR A C 1
ATOM 656 O O . THR A 1 82 ? 18.588 4.887 -22.776 1.00 58.47 82 THR A O 1
ATOM 659 N N . ALA A 1 83 ? 20.537 4.054 -23.513 1.00 61.34 83 ALA A N 1
ATOM 660 C CA . ALA A 1 83 ? 20.613 2.993 -22.503 1.00 61.34 83 ALA A CA 1
ATOM 661 C C . ALA A 1 83 ? 20.752 3.570 -21.083 1.00 61.34 83 ALA A C 1
ATOM 663 O O . ALA A 1 83 ? 19.984 3.220 -20.193 1.00 61.34 83 ALA A O 1
ATOM 664 N N . SER A 1 84 ? 21.653 4.543 -20.907 1.00 75.44 84 SER A N 1
ATOM 665 C CA . SER A 1 84 ? 21.862 5.226 -19.623 1.00 75.44 84 SER A CA 1
ATOM 666 C C . SER A 1 84 ? 20.618 6.002 -19.168 1.00 75.44 84 SER A C 1
ATOM 668 O O . SER A 1 84 ? 20.263 5.992 -17.988 1.00 75.44 84 SER A O 1
ATOM 670 N N . ASP A 1 85 ? 19.903 6.632 -20.103 1.00 75.00 85 ASP A N 1
ATOM 671 C CA . ASP A 1 85 ? 18.668 7.360 -19.800 1.00 75.00 85 ASP A CA 1
ATOM 672 C C . ASP A 1 85 ? 17.505 6.419 -19.436 1.00 75.00 85 ASP A C 1
ATOM 674 O O . ASP A 1 85 ? 16.693 6.740 -18.560 1.00 75.00 85 ASP A O 1
ATOM 678 N N . ILE A 1 86 ? 17.424 5.242 -20.069 1.00 78.50 86 ILE A N 1
ATOM 679 C CA . ILE A 1 86 ? 16.455 4.194 -19.717 1.00 78.50 86 ILE A CA 1
ATOM 680 C C . ILE A 1 86 ? 16.732 3.683 -18.304 1.00 78.50 86 ILE A C 1
ATOM 682 O O . ILE A 1 86 ? 15.805 3.682 -17.488 1.00 78.50 86 ILE A O 1
ATOM 686 N N . ASP A 1 87 ? 17.985 3.345 -18.001 1.00 84.69 87 ASP A N 1
ATOM 687 C CA . ASP A 1 87 ? 18.412 2.863 -16.685 1.00 84.69 87 ASP A CA 1
ATOM 688 C C . ASP A 1 87 ? 18.141 3.907 -15.598 1.00 84.69 87 ASP A C 1
ATOM 690 O O . ASP A 1 87 ? 17.577 3.603 -14.545 1.00 84.69 87 ASP A O 1
ATOM 694 N N . ARG A 1 88 ? 18.448 5.178 -15.874 1.00 88.69 88 ARG A N 1
ATOM 695 C CA . ARG A 1 88 ? 18.170 6.286 -14.957 1.00 88.69 88 ARG A CA 1
ATOM 696 C C . ARG A 1 88 ? 16.676 6.461 -14.697 1.00 88.69 88 ARG A C 1
ATOM 698 O O . ARG A 1 88 ? 16.266 6.655 -13.555 1.00 88.69 88 ARG A O 1
ATOM 705 N N . ALA A 1 89 ? 15.847 6.389 -15.735 1.00 88.44 89 ALA A N 1
ATOM 706 C CA . ALA A 1 89 ? 14.400 6.474 -15.580 1.00 88.44 89 ALA A CA 1
ATOM 707 C C . ALA A 1 89 ? 13.834 5.275 -14.798 1.00 88.44 89 ALA A C 1
ATOM 709 O O . ALA A 1 89 ? 12.951 5.466 -13.964 1.00 88.44 89 ALA A O 1
ATOM 710 N N . MET A 1 90 ? 14.364 4.065 -15.001 1.00 90.69 90 MET A N 1
ATOM 711 C CA . MET A 1 90 ? 13.995 2.896 -14.197 1.00 90.69 90 MET A CA 1
ATOM 712 C C . MET A 1 90 ? 14.351 3.089 -12.721 1.00 90.69 90 MET A C 1
ATOM 714 O O . MET A 1 90 ? 13.504 2.861 -11.856 1.00 90.69 90 MET A O 1
ATOM 718 N N . LEU A 1 91 ? 15.565 3.563 -12.429 1.00 92.38 91 LEU A N 1
ATOM 719 C CA . LEU A 1 91 ? 16.013 3.846 -11.064 1.00 92.38 91 LEU A CA 1
ATOM 720 C C . LEU A 1 91 ? 15.110 4.867 -10.364 1.00 92.38 91 LEU A C 1
ATOM 722 O O . LEU A 1 91 ? 14.706 4.634 -9.226 1.00 92.38 91 LEU A O 1
ATOM 726 N N . ASN A 1 92 ? 14.723 5.942 -11.053 1.00 94.62 92 ASN A N 1
ATOM 727 C CA . ASN A 1 92 ? 13.823 6.954 -10.495 1.00 94.62 92 ASN A CA 1
ATOM 728 C C . ASN A 1 92 ? 12.459 6.362 -10.096 1.00 94.62 92 ASN A C 1
ATOM 730 O O . ASN A 1 92 ? 11.938 6.676 -9.027 1.00 94.62 92 ASN A O 1
ATOM 734 N N . VAL A 1 93 ? 11.887 5.486 -10.930 1.00 95.56 93 VAL A N 1
ATOM 735 C CA . VAL A 1 93 ? 10.595 4.836 -10.644 1.00 95.56 93 VAL A CA 1
ATOM 736 C C . VAL A 1 93 ? 10.709 3.869 -9.461 1.00 95.56 93 VAL A C 1
ATOM 738 O O . VAL A 1 93 ? 9.804 3.791 -8.626 1.00 95.56 93 VAL A O 1
ATOM 741 N N . LEU A 1 94 ? 11.826 3.145 -9.351 1.00 95.25 94 LEU A N 1
ATOM 742 C CA . LEU A 1 94 ? 12.092 2.265 -8.211 1.00 95.25 94 LEU A CA 1
ATOM 743 C C . LEU A 1 94 ? 12.264 3.058 -6.907 1.00 95.25 94 LEU A C 1
ATOM 745 O O . LEU A 1 94 ? 11.708 2.665 -5.880 1.00 95.25 94 LEU A O 1
ATOM 749 N N . GLU A 1 95 ? 12.973 4.188 -6.945 1.00 96.75 95 GLU A N 1
ATOM 750 C CA . GLU A 1 95 ? 13.130 5.080 -5.790 1.00 96.75 95 GLU A CA 1
ATOM 751 C C . GLU A 1 95 ? 11.783 5.673 -5.351 1.00 96.75 95 GLU A C 1
ATOM 753 O O . GLU A 1 95 ? 11.473 5.712 -4.157 1.00 96.75 95 GLU A O 1
ATOM 758 N N . GLU A 1 96 ? 10.941 6.086 -6.302 1.00 97.62 96 GLU A N 1
ATOM 759 C CA . GLU A 1 96 ? 9.585 6.551 -6.009 1.00 97.62 96 GLU A CA 1
ATOM 760 C C . GLU A 1 96 ? 8.755 5.452 -5.335 1.00 97.62 96 GLU A C 1
ATOM 762 O O . GLU A 1 96 ? 8.132 5.700 -4.301 1.00 97.62 96 GLU A O 1
ATOM 767 N N . ASN A 1 97 ? 8.793 4.220 -5.850 1.00 97.94 97 ASN A N 1
ATOM 768 C CA . ASN A 1 97 ? 8.096 3.093 -5.230 1.00 97.94 97 ASN A CA 1
ATOM 769 C C . ASN A 1 97 ? 8.578 2.827 -3.802 1.00 97.94 97 ASN A C 1
ATOM 771 O O . ASN A 1 97 ? 7.747 2.601 -2.924 1.00 97.94 97 ASN A O 1
ATOM 775 N N . ALA A 1 98 ? 9.884 2.906 -3.541 1.00 98.19 98 ALA A N 1
ATOM 776 C CA . ALA A 1 98 ? 10.417 2.768 -2.188 1.00 98.19 98 ALA A CA 1
ATOM 777 C C . ALA A 1 98 ? 9.853 3.843 -1.241 1.00 98.19 98 ALA A C 1
ATOM 779 O O . ALA A 1 98 ? 9.416 3.525 -0.134 1.00 98.19 98 ALA A O 1
ATOM 780 N N . ARG A 1 99 ? 9.782 5.106 -1.685 1.00 98.50 99 ARG A N 1
ATOM 781 C CA . ARG A 1 99 ? 9.178 6.199 -0.901 1.00 98.50 99 ARG A CA 1
ATOM 782 C C . ARG A 1 99 ? 7.694 5.964 -0.617 1.00 98.50 99 ARG A C 1
ATOM 784 O O . ARG A 1 99 ? 7.270 6.115 0.527 1.00 98.50 99 ARG A O 1
ATOM 791 N N . LEU A 1 100 ? 6.920 5.577 -1.629 1.00 98.56 100 LEU A N 1
ATOM 792 C CA . LEU A 1 100 ? 5.485 5.309 -1.484 1.00 98.56 100 LEU A CA 1
ATOM 793 C C . LEU A 1 100 ? 5.224 4.142 -0.524 1.00 98.56 100 LEU A C 1
ATOM 795 O O . LEU A 1 100 ? 4.345 4.234 0.329 1.00 98.56 100 LEU A O 1
ATOM 799 N N . LEU A 1 101 ? 6.015 3.070 -0.612 1.00 98.44 101 LEU A N 1
ATOM 800 C CA . LEU A 1 101 ? 5.901 1.913 0.279 1.00 98.44 101 LEU A CA 1
ATOM 801 C C . LEU A 1 101 ? 6.242 2.264 1.731 1.00 98.44 101 LEU A C 1
ATOM 803 O O . LEU A 1 101 ? 5.517 1.850 2.635 1.00 98.44 101 LEU A O 1
ATOM 807 N N . ASN A 1 102 ? 7.268 3.086 1.959 1.00 98.44 102 ASN A N 1
ATOM 808 C CA . ASN A 1 102 ? 7.580 3.598 3.297 1.00 98.44 102 ASN A CA 1
ATOM 809 C C . ASN A 1 102 ? 6.437 4.461 3.857 1.00 98.44 102 ASN A C 1
ATOM 811 O O . ASN A 1 102 ? 6.120 4.394 5.043 1.00 98.44 102 ASN A O 1
ATOM 815 N N . GLN A 1 103 ? 5.776 5.253 3.010 1.00 98.44 103 GLN A N 1
ATOM 816 C CA . GLN A 1 103 ? 4.614 6.038 3.425 1.00 98.44 103 GLN A CA 1
ATOM 817 C C . GLN A 1 103 ? 3.408 5.148 3.758 1.00 98.44 103 GLN A C 1
ATOM 819 O O . GLN A 1 103 ? 2.712 5.396 4.742 1.00 98.44 103 GLN A O 1
ATOM 824 N N . ILE A 1 104 ? 3.191 4.080 2.986 1.00 98.62 104 ILE A N 1
ATOM 825 C CA . ILE A 1 104 ? 2.169 3.067 3.271 1.00 98.62 104 ILE A CA 1
ATOM 826 C C . ILE A 1 104 ? 2.434 2.405 4.625 1.00 98.62 104 ILE A C 1
ATOM 828 O O . ILE A 1 104 ? 1.505 2.260 5.422 1.00 98.62 104 ILE A O 1
ATOM 832 N N . GLU A 1 105 ? 3.685 2.027 4.902 1.00 98.38 105 GLU A N 1
ATOM 833 C CA . GLU A 1 105 ? 4.094 1.474 6.194 1.00 98.38 105 GLU A CA 1
ATOM 834 C C . GLU A 1 105 ? 3.793 2.452 7.333 1.00 98.38 105 GLU A C 1
ATOM 836 O O . GLU A 1 105 ? 3.119 2.077 8.294 1.00 98.38 105 GLU A O 1
ATOM 841 N N . ALA A 1 106 ? 4.220 3.711 7.204 1.00 98.44 106 ALA A N 1
ATOM 842 C CA . ALA A 1 106 ? 3.969 4.744 8.204 1.00 98.44 106 ALA A CA 1
ATOM 843 C C . ALA A 1 106 ? 2.468 4.910 8.485 1.00 98.44 106 ALA A C 1
ATOM 845 O O . ALA A 1 106 ? 2.056 4.876 9.643 1.00 98.44 106 ALA A O 1
ATOM 846 N N . ASN A 1 107 ? 1.639 4.985 7.442 1.00 98.19 107 ASN A N 1
ATOM 847 C CA . ASN A 1 107 ? 0.186 5.088 7.571 1.00 98.19 107 ASN A CA 1
ATOM 848 C C . ASN A 1 107 ? -0.433 3.859 8.253 1.00 98.19 107 ASN A C 1
ATOM 850 O O . ASN A 1 107 ? -1.393 3.983 9.010 1.00 98.19 107 ASN A O 1
ATOM 854 N N . ILE A 1 108 ? 0.097 2.656 8.018 1.00 98.00 108 ILE A N 1
ATOM 855 C CA . ILE A 1 108 ? -0.360 1.451 8.725 1.00 98.00 108 ILE A CA 1
ATOM 856 C C . ILE A 1 108 ? 0.002 1.542 10.212 1.00 98.00 108 ILE A C 1
ATOM 858 O O . ILE A 1 108 ? -0.839 1.242 11.060 1.00 98.00 108 ILE A O 1
ATOM 862 N N . LEU A 1 109 ? 1.223 1.977 10.536 1.00 97.94 109 LEU A N 1
ATOM 863 C CA . LEU A 1 109 ? 1.689 2.134 11.917 1.00 97.94 109 LEU A CA 1
ATOM 864 C C . LEU A 1 109 ? 0.900 3.210 12.679 1.00 97.94 109 LEU A C 1
ATOM 866 O O . LEU A 1 109 ? 0.624 3.030 13.864 1.00 97.94 109 LEU A O 1
ATOM 870 N N . THR A 1 110 ? 0.473 4.282 12.008 1.00 97.94 110 THR A N 1
ATOM 871 C CA . THR A 1 110 ? -0.362 5.347 12.591 1.00 97.94 110 THR A CA 1
ATOM 872 C C . THR A 1 110 ? -1.864 5.048 12.547 1.00 97.94 110 THR A C 1
ATOM 874 O O . THR A 1 110 ? -2.665 5.890 12.946 1.00 97.94 110 THR A O 1
ATOM 877 N N . SER A 1 111 ? -2.275 3.849 12.114 1.00 96.31 111 SER A N 1
ATOM 878 C CA . SER A 1 111 ? -3.688 3.455 11.955 1.00 96.31 111 SER A CA 1
ATOM 879 C C . SER A 1 111 ? -4.485 4.335 10.975 1.00 96.31 111 SER A C 1
ATOM 881 O O . SER A 1 111 ? -5.695 4.498 11.114 1.00 96.31 111 SER A O 1
ATOM 883 N N . GLN A 1 112 ? -3.819 4.865 9.951 1.00 96.00 112 GLN A N 1
ATOM 884 C CA . GLN A 1 112 ? -4.376 5.688 8.874 1.00 96.00 112 GLN A CA 1
ATOM 885 C C . GLN A 1 112 ? -4.388 4.948 7.519 1.00 96.00 112 GLN A C 1
ATOM 887 O O . GLN A 1 112 ? -4.070 5.514 6.473 1.00 96.00 112 GLN A O 1
ATOM 892 N N . ALA A 1 113 ? -4.758 3.662 7.514 1.00 91.56 113 ALA A N 1
ATOM 893 C CA . ALA A 1 113 ? -4.719 2.811 6.317 1.00 91.56 113 ALA A CA 1
ATOM 894 C C . ALA A 1 113 ? -5.606 3.298 5.149 1.00 91.56 113 ALA A C 1
ATOM 896 O O . ALA A 1 113 ? -5.329 2.981 3.994 1.00 91.56 113 ALA A O 1
ATOM 897 N N . GLN A 1 114 ? -6.643 4.091 5.426 1.00 95.12 114 GLN A N 1
ATOM 898 C CA . GLN A 1 114 ? -7.493 4.748 4.430 1.00 95.12 114 GLN A CA 1
ATOM 899 C C . GLN A 1 114 ? -6.715 5.709 3.518 1.00 95.12 114 GLN A C 1
ATOM 901 O O . GLN A 1 114 ? -7.087 5.879 2.362 1.00 95.12 114 GLN A O 1
ATOM 906 N N . ASN A 1 115 ? -5.600 6.271 3.996 1.00 96.31 115 ASN A N 1
ATOM 907 C CA . ASN A 1 115 ? -4.756 7.182 3.220 1.00 96.31 115 ASN A CA 1
ATOM 908 C C . ASN A 1 115 ? -3.869 6.446 2.196 1.00 96.31 115 ASN A C 1
ATOM 910 O O . ASN A 1 115 ? -3.135 7.084 1.447 1.00 96.31 115 ASN A O 1
ATOM 914 N N . ASN A 1 116 ? -3.904 5.107 2.156 1.00 98.19 116 ASN A N 1
ATOM 915 C CA . ASN A 1 116 ? -3.029 4.308 1.294 1.00 98.19 116 ASN A CA 1
ATOM 916 C C . ASN A 1 116 ? -3.609 4.006 -0.089 1.00 98.19 116 ASN A C 1
ATOM 918 O O . ASN A 1 116 ? -2.884 3.472 -0.922 1.00 98.19 116 ASN A O 1
ATOM 922 N N . ILE A 1 117 ? -4.884 4.317 -0.346 1.00 97.56 117 ILE A N 1
ATOM 923 C CA . ILE A 1 117 ? -5.562 3.953 -1.602 1.00 97.56 117 ILE A CA 1
ATOM 924 C C . ILE A 1 117 ? -4.791 4.507 -2.808 1.00 97.56 117 ILE A C 1
ATOM 926 O O . ILE A 1 117 ? -4.346 3.740 -3.664 1.00 97.56 117 ILE A O 1
ATOM 930 N N . ASP A 1 118 ? -4.540 5.816 -2.825 1.00 97.88 118 ASP A N 1
ATOM 931 C CA . ASP A 1 118 ? -3.826 6.470 -3.927 1.00 97.88 118 ASP A CA 1
ATOM 932 C C . ASP A 1 118 ? -2.359 6.035 -4.012 1.00 97.88 118 ASP A C 1
ATOM 934 O O . ASP A 1 118 ? -1.821 5.861 -5.107 1.00 97.88 118 ASP A O 1
ATOM 938 N N . LEU A 1 119 ? -1.719 5.791 -2.863 1.00 98.31 119 LEU A N 1
ATOM 939 C CA . LEU A 1 119 ? -0.339 5.306 -2.806 1.00 98.31 119 LEU A CA 1
ATOM 940 C C . LEU A 1 119 ? -0.218 3.935 -3.478 1.00 98.31 119 LEU A C 1
ATOM 942 O O . LEU A 1 119 ? 0.659 3.740 -4.318 1.00 98.31 119 LEU A O 1
ATOM 946 N N . PHE A 1 120 ? -1.142 3.012 -3.193 1.00 98.44 120 PHE A N 1
ATOM 947 C CA . PHE A 1 120 ? -1.184 1.704 -3.847 1.00 98.44 120 PHE A CA 1
ATOM 948 C C . PHE A 1 120 ? -1.446 1.814 -5.348 1.00 98.44 120 PHE A C 1
ATOM 950 O O . PHE A 1 120 ? -0.791 1.121 -6.130 1.00 98.44 120 PHE A O 1
ATOM 957 N N . HIS A 1 121 ? -2.372 2.681 -5.770 1.00 98.19 121 HIS A N 1
ATOM 958 C CA . HIS A 1 121 ? -2.621 2.918 -7.193 1.00 98.19 121 HIS A CA 1
ATOM 959 C C . HIS A 1 121 ? -1.368 3.423 -7.907 1.00 98.19 121 HIS A C 1
ATOM 961 O O . HIS A 1 121 ? -1.035 2.919 -8.982 1.00 98.19 121 HIS A O 1
ATOM 967 N N . ARG A 1 122 ? -0.637 4.352 -7.289 1.00 97.88 122 ARG A N 1
ATOM 968 C CA . ARG A 1 122 ? 0.592 4.915 -7.847 1.00 97.88 122 ARG A CA 1
ATOM 969 C C . ARG A 1 122 ? 1.719 3.887 -7.908 1.00 97.88 122 ARG A C 1
ATOM 971 O O . ARG A 1 122 ? 2.299 3.703 -8.974 1.00 97.88 122 ARG A O 1
ATOM 978 N N . THR A 1 123 ? 1.951 3.128 -6.836 1.00 98.12 123 THR A N 1
ATOM 979 C CA . THR A 1 123 ? 2.935 2.032 -6.832 1.00 98.12 123 THR A CA 1
ATOM 980 C C . THR A 1 123 ? 2.622 0.988 -7.905 1.00 98.12 123 THR A C 1
ATOM 982 O O . THR A 1 123 ? 3.508 0.574 -8.654 1.00 98.12 123 THR A O 1
ATOM 985 N N . ARG A 1 124 ? 1.351 0.590 -8.041 1.00 97.94 124 ARG A N 1
ATOM 986 C CA . ARG A 1 124 ? 0.912 -0.336 -9.093 1.00 97.94 124 ARG A CA 1
ATOM 987 C C . ARG A 1 124 ? 1.120 0.249 -10.491 1.00 97.94 124 ARG A C 1
ATOM 989 O O . ARG A 1 124 ? 1.587 -0.465 -11.373 1.00 97.94 124 ARG A O 1
ATOM 996 N N . SER A 1 125 ? 0.781 1.521 -10.702 1.00 97.38 125 SER A N 1
ATOM 997 C CA . SER A 1 125 ? 0.980 2.196 -11.990 1.00 97.38 125 SER A CA 1
ATOM 998 C C . SER A 1 125 ? 2.454 2.205 -12.386 1.00 97.38 125 SER A C 1
ATOM 1000 O O . SER A 1 125 ? 2.786 1.882 -13.521 1.00 97.38 125 SER A O 1
ATOM 1002 N N . ASN A 1 126 ? 3.339 2.504 -11.439 1.00 96.50 126 ASN A N 1
ATOM 1003 C CA . ASN A 1 126 ? 4.782 2.496 -11.642 1.00 96.50 126 ASN A CA 1
ATOM 1004 C C . ASN A 1 126 ? 5.298 1.114 -12.065 1.00 96.50 126 ASN A C 1
ATOM 1006 O O . ASN A 1 126 ? 6.065 1.011 -13.019 1.00 96.50 126 ASN A O 1
ATOM 1010 N N . ILE A 1 127 ? 4.831 0.044 -11.414 1.00 95.06 127 ILE A N 1
ATOM 1011 C CA . ILE A 1 127 ? 5.185 -1.335 -11.787 1.00 95.06 127 ILE A CA 1
ATOM 1012 C C . ILE A 1 127 ? 4.690 -1.663 -13.200 1.00 95.06 127 ILE A C 1
ATOM 1014 O O . ILE A 1 127 ? 5.457 -2.167 -14.015 1.00 95.06 127 ILE A O 1
ATOM 1018 N N . ASN A 1 128 ? 3.435 -1.339 -13.514 1.00 94.81 128 ASN A N 1
ATOM 1019 C CA . ASN A 1 128 ? 2.872 -1.591 -14.839 1.00 94.81 128 ASN A CA 1
ATOM 1020 C C . ASN A 1 128 ? 3.636 -0.850 -15.944 1.00 94.81 128 ASN A C 1
ATOM 1022 O O . ASN A 1 128 ? 3.915 -1.436 -16.986 1.00 94.81 128 ASN A O 1
ATOM 1026 N N . ASN A 1 129 ? 4.013 0.406 -15.698 1.00 91.06 129 ASN A N 1
ATOM 1027 C CA . ASN A 1 129 ? 4.804 1.198 -16.636 1.00 91.06 129 ASN A CA 1
ATOM 1028 C C . ASN A 1 129 ? 6.184 0.575 -16.881 1.00 91.06 129 ASN A C 1
ATOM 1030 O O . ASN A 1 129 ? 6.638 0.539 -18.020 1.00 91.06 129 ASN A O 1
ATOM 1034 N N . LEU A 1 130 ? 6.843 0.055 -15.839 1.00 90.62 130 LEU A N 1
ATOM 1035 C CA . LEU A 1 130 ? 8.131 -0.632 -15.984 1.00 90.62 130 LEU A CA 1
ATOM 1036 C C . LEU A 1 130 ? 8.007 -1.921 -16.801 1.00 90.62 130 LEU A C 1
ATOM 1038 O O . LEU A 1 130 ? 8.848 -2.170 -17.660 1.00 90.62 130 LEU A O 1
ATOM 1042 N N . LEU A 1 131 ? 6.954 -2.708 -16.566 1.00 88.69 131 LEU A N 1
ATOM 1043 C CA . LEU A 1 131 ? 6.700 -3.938 -17.317 1.00 88.69 131 LEU A CA 1
ATOM 1044 C C . LEU A 1 131 ? 6.437 -3.644 -18.797 1.00 88.69 131 LEU A C 1
ATOM 1046 O O . LEU A 1 131 ? 7.071 -4.243 -19.655 1.00 88.69 131 LEU A O 1
ATOM 1050 N N . GLN A 1 132 ? 5.589 -2.658 -19.103 1.00 86.75 132 GLN A N 1
ATOM 1051 C CA . GLN A 1 132 ? 5.309 -2.252 -20.487 1.00 86.75 132 GLN A CA 1
ATOM 1052 C C . GLN A 1 132 ? 6.549 -1.740 -21.222 1.00 86.75 132 GLN A C 1
ATOM 1054 O O . GLN A 1 132 ? 6.682 -1.944 -22.422 1.00 86.75 132 GLN A O 1
ATOM 1059 N N . ARG A 1 133 ? 7.473 -1.087 -20.511 1.00 77.25 133 ARG A N 1
ATOM 1060 C CA . ARG A 1 133 ? 8.726 -0.596 -21.096 1.00 77.25 133 ARG A CA 1
ATOM 1061 C C . ARG A 1 133 ? 9.700 -1.719 -21.455 1.00 77.25 133 ARG A C 1
ATOM 1063 O O . ARG A 1 133 ? 10.612 -1.482 -22.240 1.00 77.25 133 ARG A O 1
ATOM 1070 N N . HIS A 1 134 ? 9.530 -2.893 -20.850 1.00 65.31 134 HIS A N 1
ATOM 1071 C CA . HIS A 1 134 ? 10.408 -4.048 -21.005 1.00 65.31 134 HIS A CA 1
ATOM 1072 C C . HIS A 1 134 ? 9.780 -5.177 -21.841 1.00 65.31 134 HIS A C 1
ATOM 1074 O O . HIS A 1 134 ? 10.480 -6.137 -22.160 1.00 65.31 134 HIS A O 1
ATOM 1080 N N . GLU A 1 135 ? 8.502 -5.069 -22.224 1.00 59.62 135 GLU A N 1
ATOM 1081 C CA . GLU A 1 135 ? 7.912 -5.899 -23.278 1.00 59.62 135 GLU A CA 1
ATOM 1082 C C . GLU A 1 135 ? 8.607 -5.543 -24.605 1.00 59.62 135 GLU A C 1
ATOM 1084 O O . GLU A 1 135 ? 8.426 -4.433 -25.120 1.00 59.62 135 GLU A O 1
ATOM 1089 N N . PRO A 1 136 ? 9.444 -6.432 -25.171 1.00 52.53 136 PRO A N 1
ATOM 1090 C CA . PRO A 1 136 ? 9.993 -6.194 -26.489 1.00 52.53 136 PRO A CA 1
ATOM 1091 C C . PRO A 1 136 ? 8.832 -6.264 -27.483 1.00 52.53 136 PRO A C 1
ATOM 1093 O O . PRO A 1 136 ? 8.121 -7.265 -27.534 1.00 52.53 136 PRO A O 1
ATOM 1096 N N . ASN A 1 137 ? 8.644 -5.213 -28.283 1.00 53.88 137 ASN A N 1
ATOM 1097 C CA . ASN A 1 137 ? 7.749 -5.235 -29.439 1.00 53.88 137 ASN A CA 1
ATOM 1098 C C . ASN A 1 137 ? 8.193 -6.359 -30.399 1.00 53.88 137 ASN A C 1
ATOM 1100 O O . ASN A 1 137 ? 9.024 -6.138 -31.275 1.00 53.88 137 ASN A O 1
ATOM 1104 N N . THR A 1 138 ? 7.668 -7.573 -30.233 1.00 47.00 138 THR A N 1
ATOM 1105 C CA . THR A 1 138 ? 8.012 -8.765 -31.029 1.00 47.00 138 THR A CA 1
ATOM 1106 C C . THR A 1 138 ? 7.150 -8.932 -32.284 1.00 47.00 138 THR A C 1
ATOM 1108 O O . THR A 1 138 ? 7.118 -10.013 -32.858 1.00 47.00 138 THR A O 1
ATOM 1111 N N . TRP A 1 139 ? 6.492 -7.875 -32.772 1.00 47.19 139 TRP A N 1
ATOM 1112 C CA . TRP A 1 139 ? 5.525 -7.982 -33.876 1.00 47.19 139 TRP A CA 1
ATOM 1113 C C . TRP A 1 139 ? 5.763 -7.018 -35.044 1.00 47.19 139 TRP A C 1
ATOM 1115 O O . TRP A 1 139 ? 4.813 -6.407 -35.510 1.00 47.19 139 TRP A O 1
ATOM 1125 N N . ASN A 1 140 ? 6.999 -6.875 -35.540 1.00 48.41 140 ASN A N 1
ATOM 1126 C CA . ASN A 1 140 ? 7.261 -6.048 -36.736 1.00 48.41 140 ASN A CA 1
ATOM 1127 C C . ASN A 1 140 ? 8.174 -6.676 -37.811 1.00 48.41 140 ASN A C 1
ATOM 1129 O O . ASN A 1 140 ? 8.611 -5.953 -38.696 1.00 48.41 140 ASN A O 1
ATOM 1133 N N . ASN A 1 141 ? 8.443 -7.988 -37.801 1.00 47.16 141 ASN A N 1
ATOM 1134 C CA . ASN A 1 141 ? 9.327 -8.617 -38.804 1.00 47.16 141 ASN A CA 1
ATOM 1135 C C . ASN A 1 141 ? 8.677 -9.790 -39.558 1.00 47.16 141 ASN A C 1
ATOM 1137 O O . ASN A 1 141 ? 9.300 -10.835 -39.710 1.00 47.16 141 ASN A O 1
ATOM 1141 N N . GLU A 1 142 ? 7.440 -9.638 -40.033 1.00 44.59 142 GLU A N 1
ATOM 1142 C CA . GLU A 1 142 ? 6.854 -10.623 -40.958 1.00 44.59 142 GLU A CA 1
ATOM 1143 C C . GLU A 1 142 ? 5.841 -9.979 -41.915 1.00 44.59 142 GLU A C 1
ATOM 1145 O O . GLU A 1 142 ? 4.677 -10.363 -41.951 1.00 44.59 142 GLU A O 1
ATOM 1150 N N . GLN A 1 143 ? 6.263 -8.946 -42.658 1.00 44.19 143 GLN A N 1
ATOM 1151 C CA . GLN A 1 143 ? 5.483 -8.416 -43.791 1.00 44.19 143 GLN A CA 1
ATOM 1152 C C . GLN A 1 143 ? 6.291 -8.014 -45.037 1.00 44.19 143 GLN A C 1
ATOM 1154 O O . GLN A 1 143 ? 5.697 -7.479 -45.964 1.00 44.19 143 GLN A O 1
ATOM 1159 N N . ASP A 1 144 ? 7.578 -8.358 -45.131 1.00 45.81 144 ASP A N 1
ATOM 1160 C CA . ASP A 1 144 ? 8.311 -8.272 -46.402 1.00 45.81 144 ASP A CA 1
ATOM 1161 C C . ASP A 1 144 ? 8.651 -9.691 -46.886 1.00 45.81 144 ASP A C 1
ATOM 1163 O O . ASP A 1 144 ? 9.721 -10.232 -46.598 1.00 45.81 144 ASP A O 1
ATOM 1167 N N . ALA A 1 145 ? 7.676 -10.300 -47.568 1.00 40.88 145 ALA A N 1
ATOM 1168 C CA . ALA A 1 145 ? 7.816 -11.488 -48.411 1.00 40.88 145 ALA A CA 1
ATOM 1169 C C . ALA A 1 145 ? 7.667 -11.086 -49.883 1.00 40.88 145 ALA A C 1
ATOM 1171 O O . ALA A 1 145 ? 6.808 -10.217 -50.163 1.00 40.88 145 ALA A O 1
#

InterPro domains:
  IPR022228 Protein of unknown function DUF3755 [PF12579] (110-133)

Secondary structure (DSSP, 8-state):
--THHHHHHHTT-TT--HHHHHHHHHHHHHHHHHHHTTTTTSS----------------------------------TTHHHHHHHHHHHHHHHHHHHHHHHHHHHHHHTT-GGGGHHHHHHHHHHHHHHHHHHS----SSS---

Sequence (145 aa):
PGIMKYIKIAAMLPEKTVRDVAMRCQWMAEKQNTRRRKTEEHNVGRKIKDRKAVSQDKMVEASLWTNNRSVPTDTRGSSVTTASDIDRAMLNVLEENARLLNQIEANILTSQAQNNIDLFHRTRSNINNLLQRHEPNTWNNEQDA

Radius of gyration: 27.74 Å; chains: 1; bounding box: 60×50×72 Å

pLDDT: mean 72.08, std 25.35, range [31.34, 98.62]

Organism: Aegilops tauschii subsp. strangulata (NCBI:txid200361)